Protein AF-O28090-F1 (afdb_monomer)

Organism: Archaeoglobus fulgidus (strain ATCC 49558 / DSM 4304 / JCM 9628 / NBRC 100126 / VC-16) (NCBI:txid224325)

Secondary structure (DSSP, 8-state):
---PPP--EEEEEPTTSS-EEEEEGGGSSEEPPPGGGSB-TTS-B-S-EEPPGGGEES---

InterPro domains:
  IPR035258 Protein of unknown function DUF5350 [PF17299] (1-58)

Sequence (61 aa):
MGKTGSVTWVKIKKRNSNEYRLVPTKWQDYKKPGPNQKYTSDGKKRRRIRRSQKSILGVRS

Mean predicted aligned error: 5.92 Å

pLDDT: mean 88.24, std 10.74, range [53.44, 95.5]

Nearest PDB structures (foldseek):
  6gz5-assembly1_Bb  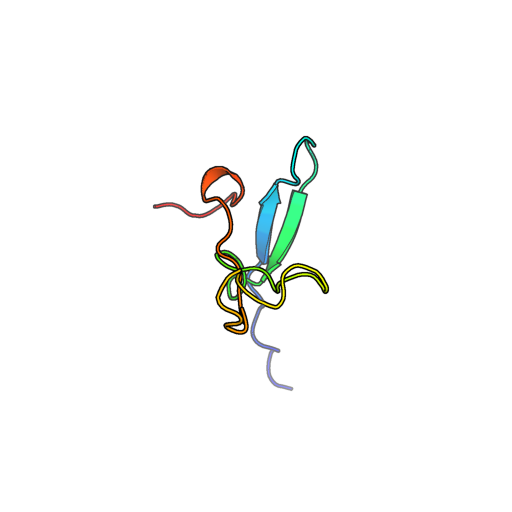TM=3.637E-01  e=5.727E+00  Oryctolagus cuniculus
  6olg-assembly1_Bb  TM=3.684E-01  e=8.971E+00  Homo sapiens
  6gsm-assembly1_b  TM=3.540E-01  e=8.971E+00  Kluyveromyces lactis NRRL Y-1140

Structure (mmCIF, N/CA/C/O backbone):
data_AF-O28090-F1
#
_entry.id   AF-O28090-F1
#
loop_
_atom_site.group_PDB
_atom_site.id
_atom_site.type_symbol
_atom_site.label_atom_id
_atom_site.label_alt_id
_atom_site.label_comp_id
_atom_site.label_asym_id
_atom_site.label_entity_id
_atom_site.label_seq_id
_atom_site.pdbx_PDB_ins_code
_atom_site.Cartn_x
_atom_site.Cartn_y
_atom_site.Cartn_z
_atom_site.occupancy
_atom_site.B_iso_or_equiv
_atom_site.auth_seq_id
_atom_site.auth_comp_id
_atom_site.auth_asym_id
_atom_site.auth_atom_id
_atom_site.pdbx_PDB_model_num
ATOM 1 N N . MET A 1 1 ? -27.716 -20.799 -10.913 1.00 53.44 1 MET A N 1
ATOM 2 C CA . MET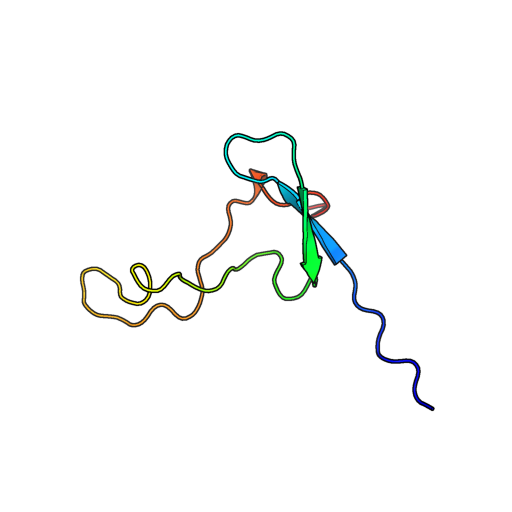 A 1 1 ? -26.986 -19.522 -10.742 1.00 53.44 1 MET A CA 1
ATOM 3 C C . MET A 1 1 ? -25.835 -19.751 -9.776 1.00 53.44 1 MET A C 1
ATOM 5 O O . MET A 1 1 ? -26.094 -19.976 -8.602 1.00 53.44 1 MET A O 1
ATOM 9 N N . GLY A 1 2 ? -24.587 -19.813 -10.252 1.00 64.44 2 GLY A N 1
ATOM 10 C CA . GLY A 1 2 ? -23.440 -20.037 -9.365 1.00 64.44 2 GLY A CA 1
ATOM 11 C C . GLY A 1 2 ? -23.335 -18.899 -8.354 1.00 64.44 2 GLY A C 1
ATOM 12 O O . GLY A 1 2 ? -23.412 -17.738 -8.748 1.00 64.44 2 GLY A O 1
ATOM 13 N N . LYS A 1 3 ? -23.193 -19.213 -7.061 1.00 65.50 3 LYS A N 1
ATOM 14 C CA . LYS A 1 3 ? -22.844 -18.212 -6.047 1.00 65.50 3 LYS A CA 1
ATOM 15 C C . LYS A 1 3 ? -21.543 -17.561 -6.514 1.00 65.50 3 LYS A C 1
ATOM 17 O O . LYS A 1 3 ? -20.501 -18.212 -6.487 1.00 65.50 3 LYS A O 1
ATOM 22 N N . THR A 1 4 ? -21.617 -16.332 -7.024 1.00 72.12 4 THR A N 1
ATOM 23 C CA . THR A 1 4 ? -20.452 -15.533 -7.410 1.00 72.12 4 THR A CA 1
ATOM 24 C C . THR A 1 4 ? -19.454 -15.618 -6.266 1.00 72.12 4 THR A C 1
ATOM 26 O O . THR A 1 4 ? -19.812 -15.264 -5.144 1.00 72.12 4 THR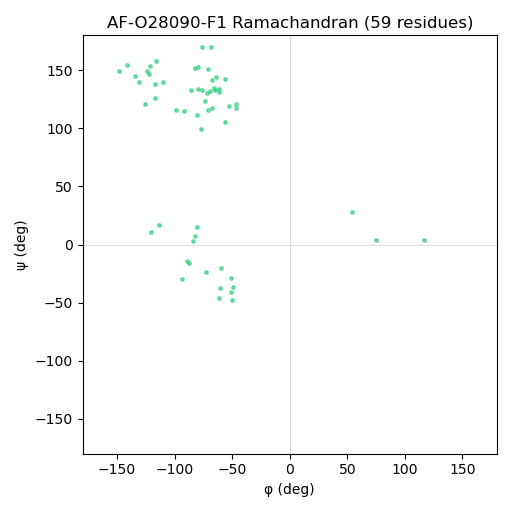 A O 1
ATOM 29 N N . GLY A 1 5 ? -18.267 -16.182 -6.524 1.00 73.12 5 GLY A N 1
ATOM 30 C CA . GLY A 1 5 ? -17.303 -16.515 -5.476 1.00 73.12 5 GLY A CA 1
ATOM 31 C C . GLY A 1 5 ? -17.147 -15.344 -4.514 1.00 73.12 5 GLY A C 1
ATOM 32 O O . GLY A 1 5 ? -16.839 -14.233 -4.948 1.00 73.12 5 GLY A O 1
ATOM 33 N N . SER A 1 6 ? -17.443 -15.573 -3.233 1.00 82.56 6 SER A N 1
ATOM 34 C CA . SER A 1 6 ? -17.430 -14.520 -2.223 1.00 82.56 6 SER A CA 1
ATOM 35 C C . SER A 1 6 ? -16.088 -13.790 -2.267 1.00 82.56 6 SER A C 1
ATOM 37 O O . SER A 1 6 ? -15.031 -14.397 -2.091 1.00 82.56 6 SER A O 1
ATOM 39 N N . VAL A 1 7 ? -16.113 -12.484 -2.537 1.00 85.06 7 VAL A N 1
ATOM 40 C CA . VAL A 1 7 ? -14.898 -11.669 -2.524 1.00 85.06 7 VAL A CA 1
ATOM 41 C C . VAL A 1 7 ? -14.592 -11.322 -1.076 1.00 85.06 7 VAL A C 1
ATOM 43 O O . V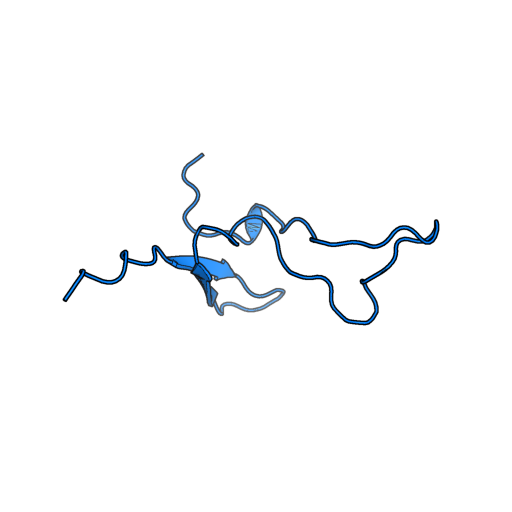AL A 1 7 ? -15.314 -10.546 -0.455 1.00 85.06 7 VAL A O 1
ATOM 46 N N . THR A 1 8 ? -13.507 -11.874 -0.541 1.00 89.75 8 THR A N 1
ATOM 47 C CA . THR A 1 8 ? -12.980 -11.435 0.752 1.00 89.75 8 THR A CA 1
ATOM 48 C C . THR A 1 8 ? -12.336 -10.059 0.596 1.00 89.75 8 THR A C 1
ATOM 50 O O . THR A 1 8 ? -11.533 -9.822 -0.315 1.00 89.75 8 THR A O 1
ATOM 53 N N . TRP A 1 9 ? -12.703 -9.142 1.488 1.00 91.50 9 TRP A N 1
ATOM 54 C CA . TRP A 1 9 ? -12.222 -7.765 1.500 1.00 91.50 9 TRP A CA 1
ATOM 55 C C . TRP A 1 9 ? -11.295 -7.525 2.688 1.00 91.50 9 TRP A C 1
ATOM 57 O O . TRP A 1 9 ? -11.566 -7.957 3.804 1.00 91.50 9 TRP A O 1
ATOM 67 N N . VAL A 1 10 ? -10.221 -6.779 2.449 1.00 92.50 10 VAL A N 1
ATOM 68 C CA . VAL A 1 10 ? -9.230 -6.379 3.452 1.00 92.50 10 VAL A CA 1
ATOM 69 C C . VAL A 1 10 ? -9.244 -4.860 3.588 1.00 92.50 10 VAL A C 1
ATOM 71 O O . VAL A 1 10 ? -9.312 -4.138 2.585 1.00 92.50 10 VAL A O 1
ATOM 74 N N . LYS A 1 11 ? -9.171 -4.360 4.826 1.00 94.56 11 LYS A N 1
ATOM 75 C CA . LYS A 1 11 ? -9.104 -2.923 5.114 1.00 94.56 11 LYS A CA 1
ATOM 76 C C . LYS A 1 11 ? -7.684 -2.413 4.900 1.00 94.56 11 LYS A C 1
ATOM 78 O O . LYS A 1 11 ? -6.713 -2.996 5.370 1.00 94.56 11 LYS A O 1
ATOM 83 N N . ILE A 1 12 ? -7.556 -1.290 4.206 1.00 94.25 12 ILE A N 1
ATOM 84 C CA . ILE A 1 12 ? -6.269 -0.661 3.901 1.00 94.25 12 ILE A CA 1
ATOM 85 C C . ILE A 1 12 ? -6.310 0.785 4.372 1.00 94.25 12 ILE A C 1
ATOM 87 O O . ILE A 1 12 ? -7.144 1.553 3.892 1.00 94.25 12 ILE A O 1
ATOM 91 N N . LYS A 1 13 ? -5.402 1.162 5.275 1.00 94.31 13 LYS A N 1
ATOM 92 C CA . LYS A 1 13 ? -5.283 2.530 5.796 1.00 94.31 13 LYS A CA 1
ATOM 93 C C . LYS A 1 13 ? -4.781 3.480 4.707 1.00 94.31 13 LYS A C 1
ATOM 95 O O . LYS A 1 13 ? -3.800 3.176 4.015 1.00 94.31 13 LYS A O 1
ATOM 100 N N . LYS A 1 14 ? -5.436 4.632 4.548 1.00 92.56 14 LYS A N 1
ATOM 101 C CA . LYS A 1 14 ? -4.939 5.718 3.690 1.00 92.56 14 LYS A CA 1
ATOM 102 C C . LYS A 1 14 ? -3.711 6.376 4.334 1.00 92.56 14 LYS A C 1
ATOM 104 O O . LYS A 1 14 ? -3.538 6.377 5.549 1.00 92.56 14 LYS A O 1
ATOM 109 N N . ARG A 1 15 ? -2.811 6.921 3.511 1.00 89.19 15 ARG A N 1
ATOM 110 C CA . ARG A 1 15 ? -1.648 7.662 4.024 1.00 89.19 15 ARG A CA 1
ATOM 111 C C . ARG A 1 15 ? -2.141 8.934 4.719 1.00 89.19 15 ARG A C 1
ATOM 113 O O . ARG A 1 15 ? -2.969 9.626 4.142 1.00 89.19 15 ARG A O 1
ATOM 120 N N . ASN A 1 16 ? -1.604 9.227 5.904 1.00 87.69 16 ASN A N 1
ATOM 121 C CA . ASN A 1 16 ? -1.876 10.449 6.675 1.00 87.69 16 ASN A CA 1
ATOM 122 C C . ASN A 1 16 ? -3.371 10.713 6.941 1.00 87.69 16 ASN A C 1
ATOM 124 O O . ASN A 1 16 ? -3.782 11.857 7.070 1.00 87.69 16 ASN A O 1
ATOM 128 N N . SER A 1 17 ? -4.189 9.661 7.001 1.00 89.00 17 SER A N 1
ATOM 129 C CA . SER A 1 17 ? -5.618 9.760 7.299 1.00 89.00 17 SER A CA 1
ATOM 130 C C . SER A 1 17 ? -6.048 8.586 8.184 1.00 89.00 17 SER A C 1
ATOM 132 O O . SER A 1 17 ? -5.422 7.519 8.174 1.00 89.00 17 SER A O 1
ATOM 134 N N . ASN A 1 18 ? -7.115 8.795 8.956 1.00 88.94 18 ASN A N 1
ATOM 135 C CA . ASN A 1 18 ? -7.787 7.756 9.742 1.00 88.94 18 ASN A CA 1
ATOM 136 C C . ASN A 1 18 ? -8.801 6.953 8.910 1.00 88.94 18 ASN A C 1
ATOM 138 O O . ASN A 1 18 ? -9.469 6.063 9.425 1.00 88.94 18 ASN A O 1
ATOM 142 N N . GLU A 1 19 ? -8.895 7.234 7.612 1.00 94.62 19 GLU A N 1
ATOM 143 C CA . GLU A 1 19 ? -9.778 6.526 6.699 1.00 94.62 19 GLU A CA 1
ATOM 144 C C . GLU A 1 19 ? -9.192 5.203 6.197 1.00 94.62 19 GLU A C 1
ATOM 146 O O . GLU A 1 19 ? -7.980 5.030 5.993 1.00 94.62 19 GLU A O 1
ATOM 151 N N . TYR A 1 20 ? -10.106 4.290 5.874 1.00 94.50 20 TYR A N 1
ATOM 152 C CA . TYR A 1 20 ? -9.807 2.992 5.291 1.00 94.50 20 TYR A CA 1
ATOM 153 C C . TYR A 1 20 ? -10.502 2.831 3.948 1.00 94.50 20 TYR A C 1
ATOM 155 O O . TYR A 1 20 ? -11.557 3.404 3.690 1.00 94.50 20 TYR A O 1
ATOM 163 N N . ARG A 1 21 ? -9.919 1.997 3.094 1.00 93.56 21 ARG A N 1
ATOM 164 C CA . ARG A 1 21 ? -10.586 1.481 1.898 1.00 93.56 21 ARG A CA 1
ATOM 165 C C . ARG A 1 21 ? -10.606 -0.035 1.927 1.00 93.56 21 ARG A C 1
ATOM 167 O O . ARG A 1 21 ? -9.648 -0.651 2.397 1.00 93.56 21 ARG A O 1
ATOM 174 N N . LEU A 1 22 ? -11.659 -0.621 1.381 1.00 93.50 22 LEU A N 1
ATOM 175 C CA . LEU A 1 22 ? -11.738 -2.058 1.177 1.00 93.50 22 LEU A CA 1
ATOM 176 C C . LEU A 1 22 ? -11.085 -2.421 -0.151 1.00 93.50 22 LEU A C 1
ATOM 178 O O . LEU A 1 22 ? -11.294 -1.772 -1.176 1.00 93.50 22 LEU A O 1
ATOM 182 N N . VAL A 1 23 ? -10.245 -3.446 -0.120 1.00 92.25 23 VAL A N 1
ATOM 183 C CA . VAL A 1 23 ? -9.589 -3.995 -1.304 1.00 92.25 23 VAL A CA 1
ATOM 184 C C . VAL A 1 23 ? -9.773 -5.511 -1.288 1.00 92.25 23 VAL A C 1
ATOM 186 O O . VAL A 1 23 ? -9.633 -6.097 -0.217 1.00 92.25 23 VAL A O 1
ATOM 189 N N . PRO A 1 24 ? -10.031 -6.169 -2.433 1.00 92.44 24 PRO A N 1
ATOM 190 C CA . PRO A 1 24 ? -10.065 -7.625 -2.478 1.00 92.44 24 PRO A CA 1
ATOM 191 C C . PRO A 1 24 ? -8.746 -8.213 -1.972 1.00 92.44 24 PRO A C 1
ATOM 193 O O . PRO A 1 24 ? -7.682 -7.686 -2.312 1.00 92.44 24 PRO A O 1
ATOM 196 N N . THR A 1 25 ? -8.787 -9.326 -1.244 1.00 90.44 25 THR A N 1
ATOM 197 C CA . THR A 1 25 ? -7.595 -9.997 -0.685 1.00 90.44 25 THR A CA 1
ATOM 198 C C . THR A 1 25 ? -6.488 -10.206 -1.729 1.00 90.44 25 THR A C 1
ATOM 200 O O . THR A 1 25 ? -5.320 -9.941 -1.462 1.00 90.44 25 THR A O 1
ATOM 203 N N . LYS A 1 26 ? -6.844 -10.514 -2.987 1.00 90.44 26 LYS A N 1
ATOM 204 C CA . LYS A 1 26 ? -5.910 -10.620 -4.134 1.00 90.44 26 LYS A CA 1
ATOM 205 C C . LYS A 1 26 ? -4.986 -9.403 -4.324 1.00 90.44 26 LYS A C 1
ATOM 207 O O . LYS A 1 26 ? -3.897 -9.523 -4.882 1.00 90.44 26 LYS A O 1
ATOM 212 N N . TRP A 1 27 ? -5.432 -8.220 -3.915 1.00 92.31 27 TRP A N 1
ATOM 213 C CA . TRP A 1 27 ? -4.715 -6.954 -4.056 1.00 92.31 27 TRP A CA 1
ATOM 214 C C . TRP A 1 27 ? -4.288 -6.370 -2.706 1.00 92.31 27 TRP A C 1
ATOM 216 O O . TRP A 1 27 ? -3.986 -5.176 -2.635 1.00 92.31 27 TRP A O 1
ATOM 226 N N . GLN A 1 28 ? -4.273 -7.160 -1.630 1.00 92.75 28 GLN A N 1
ATOM 227 C CA . GLN A 1 28 ? -3.882 -6.668 -0.309 1.00 92.75 28 GLN A CA 1
ATOM 228 C C . GLN A 1 28 ? -2.425 -6.171 -0.309 1.0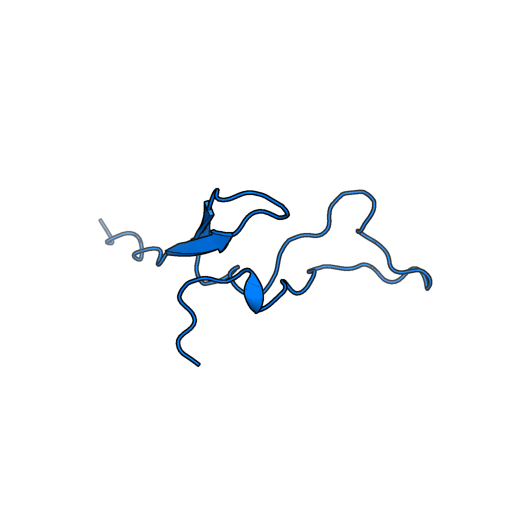0 92.75 28 GLN A C 1
ATOM 230 O O . GLN A 1 28 ? -2.176 -5.035 0.094 1.00 92.75 28 GLN A O 1
ATOM 235 N N . ASP A 1 29 ? -1.502 -6.948 -0.887 1.00 93.50 29 ASP A N 1
ATOM 236 C CA . ASP A 1 29 ? -0.054 -6.700 -0.831 1.00 93.50 29 ASP A CA 1
ATOM 237 C C . ASP A 1 29 ? 0.457 -5.787 -1.937 1.00 93.50 29 ASP A C 1
ATOM 239 O O . ASP A 1 29 ? 1.560 -5.247 -1.854 1.00 93.50 29 ASP A O 1
ATOM 243 N N . TYR A 1 30 ? -0.339 -5.582 -2.986 1.00 95.06 30 TYR A N 1
ATOM 244 C CA . TYR A 1 30 ? 0.091 -4.853 -4.169 1.00 95.06 30 TYR A CA 1
ATOM 245 C C . TYR A 1 30 ? -0.952 -3.842 -4.634 1.00 95.06 30 TYR A C 1
ATOM 247 O O . TYR A 1 30 ? -2.164 -4.051 -4.583 1.00 95.06 30 TYR A O 1
ATOM 255 N N . LYS A 1 31 ? -0.479 -2.711 -5.148 1.00 93.81 31 LYS A N 1
ATOM 2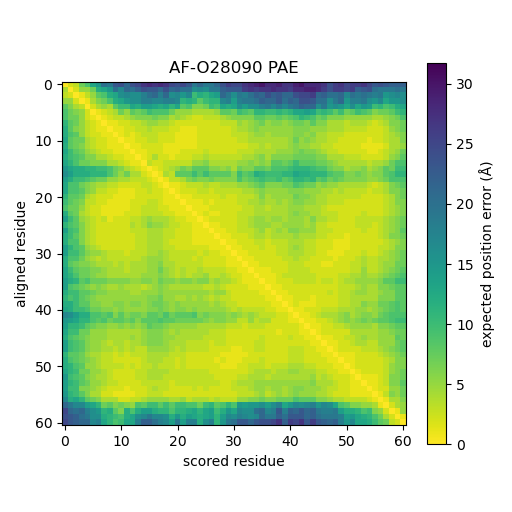56 C CA . LYS A 1 31 ? -1.295 -1.769 -5.919 1.00 93.81 31 LYS A CA 1
ATOM 257 C C . LYS A 1 31 ? -0.779 -1.666 -7.346 1.00 93.81 31 LYS A C 1
ATOM 259 O O . LYS A 1 31 ? 0.386 -1.952 -7.622 1.00 93.81 31 LYS A O 1
ATOM 264 N N . LYS A 1 32 ? -1.649 -1.237 -8.255 1.00 93.25 32 LYS A N 1
ATOM 265 C CA . LYS A 1 32 ? -1.220 -0.820 -9.587 1.00 93.25 32 LYS A CA 1
ATOM 266 C C . LYS A 1 32 ? -0.382 0.462 -9.472 1.00 93.25 32 LYS A C 1
ATOM 268 O O . LYS A 1 32 ? -0.684 1.291 -8.608 1.00 93.25 32 LYS A O 1
ATOM 273 N N . PRO A 1 33 ? 0.682 0.606 -10.275 1.00 95.50 33 PRO A N 1
ATOM 274 C CA . PRO A 1 33 ? 1.396 1.871 -10.368 1.00 95.50 33 PRO A CA 1
ATOM 275 C C . PRO A 1 33 ? 0.481 2.950 -10.948 1.00 95.50 33 PRO A C 1
ATOM 277 O O . PRO A 1 33 ? -0.334 2.661 -11.824 1.00 95.50 33 PRO A O 1
ATOM 280 N N . GLY A 1 34 ? 0.628 4.184 -10.461 1.00 93.62 34 GLY A N 1
ATOM 281 C CA . GLY A 1 34 ? 0.053 5.345 -11.141 1.00 93.62 34 GLY A CA 1
ATOM 282 C C . GLY A 1 34 ? 0.756 5.618 -12.481 1.00 93.62 34 GLY A C 1
ATOM 283 O O . GLY A 1 34 ? 1.814 5.030 -12.733 1.00 93.62 34 GLY A O 1
ATOM 284 N N . PRO A 1 35 ? 0.222 6.525 -13.320 1.00 93.31 35 PRO A N 1
ATOM 285 C CA . PRO A 1 35 ? 0.804 6.866 -14.624 1.00 93.31 35 PRO A CA 1
ATOM 286 C C . PRO A 1 35 ? 2.303 7.195 -14.540 1.00 93.31 35 PRO A C 1
ATOM 288 O O . PRO A 1 35 ? 3.115 6.568 -15.217 1.00 93.31 35 PRO A O 1
ATOM 291 N N . ASN A 1 36 ? 2.680 8.039 -13.575 1.00 93.25 36 ASN A N 1
ATOM 292 C CA . ASN A 1 36 ? 4.063 8.481 -13.352 1.00 93.25 36 ASN A CA 1
ATOM 293 C C . ASN A 1 36 ? 4.912 7.485 -12.536 1.00 93.25 36 ASN A C 1
ATOM 295 O O . ASN A 1 36 ? 6.021 7.793 -12.122 1.00 93.25 36 ASN A O 1
ATOM 299 N N . GLN A 1 37 ? 4.393 6.285 -12.253 1.00 93.94 37 GLN A N 1
ATOM 300 C CA . GLN A 1 37 ? 5.096 5.221 -11.520 1.00 93.94 37 GLN A CA 1
ATOM 301 C C . GLN A 1 37 ? 5.230 3.942 -12.358 1.00 93.94 37 GLN A C 1
ATOM 303 O O . GLN A 1 37 ? 5.562 2.883 -11.819 1.00 93.94 37 GLN A O 1
ATOM 308 N N . LYS A 1 38 ? 4.917 4.014 -13.658 1.00 95.06 38 LYS A N 1
ATOM 309 C CA . LYS A 1 38 ? 4.874 2.866 -14.570 1.00 95.06 38 LYS A CA 1
ATOM 310 C C . LYS A 1 38 ? 6.260 2.330 -14.932 1.00 95.06 38 LYS A C 1
ATOM 312 O O . LYS A 1 38 ? 6.347 1.153 -15.259 1.00 95.06 38 LYS A O 1
ATOM 317 N N . TYR A 1 39 ? 7.317 3.133 -14.832 1.00 94.94 39 TYR A N 1
ATOM 318 C CA . TYR A 1 39 ? 8.692 2.737 -15.152 1.00 94.94 39 TYR A CA 1
ATOM 319 C C . TYR A 1 39 ? 9.631 2.978 -13.955 1.00 94.94 39 TYR A C 1
ATOM 321 O O . TYR A 1 39 ? 9.360 3.836 -13.112 1.00 94.94 39 TYR A O 1
ATOM 329 N N . THR A 1 40 ? 10.677 2.160 -13.811 1.00 93.50 40 THR A N 1
ATOM 330 C CA . THR A 1 40 ? 11.810 2.419 -12.902 1.00 93.50 40 THR A CA 1
ATOM 331 C C . THR A 1 40 ? 12.739 3.475 -13.505 1.00 93.50 40 THR A C 1
ATOM 333 O O . THR A 1 40 ? 12.604 3.796 -14.682 1.00 93.50 40 THR A O 1
ATOM 336 N N . SER A 1 41 ? 13.706 3.967 -12.721 1.00 92.75 41 SER A N 1
ATOM 337 C CA . SER A 1 41 ? 14.826 4.782 -13.223 1.00 92.75 41 SER A CA 1
ATOM 338 C C . SER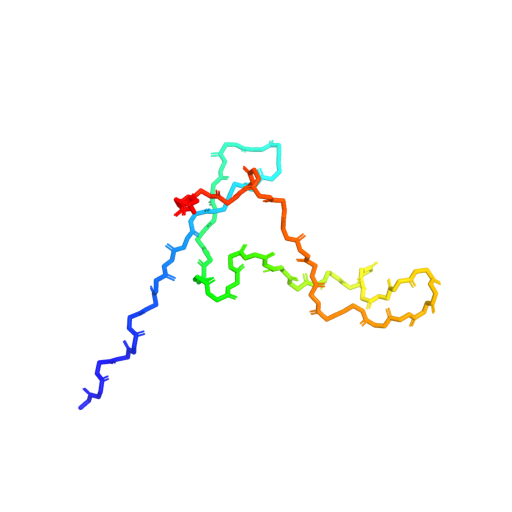 A 1 41 ? 15.528 4.111 -14.406 1.00 92.75 41 SER A C 1
ATOM 340 O O . SER A 1 41 ? 15.777 4.749 -15.416 1.00 92.75 41 SER A O 1
ATOM 342 N N . ASP A 1 42 ? 15.721 2.793 -14.324 1.00 94.62 42 ASP A N 1
ATOM 343 C CA . ASP A 1 42 ? 16.397 2.002 -15.362 1.00 94.62 42 ASP A CA 1
ATOM 344 C C . ASP A 1 42 ? 15.475 1.658 -16.555 1.00 94.62 42 ASP A C 1
ATOM 346 O O . ASP A 1 42 ? 15.731 0.713 -17.297 1.00 94.62 42 ASP A O 1
ATOM 350 N N . GLY A 1 43 ? 14.321 2.324 -16.685 1.00 93.94 43 GLY A N 1
ATOM 351 C CA . GLY A 1 43 ? 13.373 2.117 -17.786 1.00 93.94 43 GLY A CA 1
ATOM 352 C C . GLY A 1 43 ? 12.526 0.836 -17.716 1.00 93.94 43 GLY A C 1
ATOM 353 O O . GLY A 1 43 ? 11.716 0.578 -18.607 1.00 93.94 43 GLY A O 1
ATOM 354 N N . LYS A 1 44 ? 12.625 0.020 -16.657 1.00 95.00 44 LYS A N 1
ATOM 355 C CA . LYS A 1 44 ? 11.846 -1.227 -16.528 1.00 95.00 44 LYS A CA 1
ATOM 356 C C . LYS A 1 44 ? 10.393 -0.943 -16.152 1.00 95.00 44 LYS A C 1
ATOM 358 O O . LYS A 1 44 ? 10.103 -0.223 -15.198 1.00 95.00 44 LYS A O 1
ATOM 363 N N . LYS A 1 45 ? 9.444 -1.575 -16.847 1.00 94.50 45 LYS A N 1
ATOM 364 C CA . LYS A 1 45 ? 8.005 -1.409 -16.582 1.00 94.50 45 LYS A CA 1
ATOM 365 C C . LYS A 1 45 ? 7.586 -2.066 -15.260 1.00 94.50 45 LYS A C 1
ATOM 367 O O . LYS A 1 45 ? 7.562 -3.290 -15.130 1.00 94.50 45 LYS A O 1
ATOM 372 N N . ARG A 1 46 ? 7.140 -1.262 -14.297 1.00 95.19 46 ARG A N 1
ATOM 373 C CA . ARG A 1 46 ? 6.503 -1.707 -13.052 1.00 95.19 46 ARG A CA 1
ATOM 374 C C . ARG A 1 46 ? 5.084 -2.190 -13.359 1.00 95.19 46 ARG A C 1
ATOM 376 O O . ARG A 1 46 ? 4.267 -1.458 -13.906 1.00 95.19 46 ARG A O 1
ATOM 383 N N . ARG A 1 47 ? 4.760 -3.437 -13.001 1.00 94.50 47 ARG A N 1
ATOM 384 C CA . ARG A 1 47 ? 3.391 -3.993 -13.129 1.00 94.50 47 ARG A CA 1
ATOM 385 C C . ARG A 1 47 ? 2.575 -3.844 -11.844 1.00 94.50 47 ARG A C 1
ATOM 387 O O . ARG A 1 47 ? 1.344 -3.767 -11.889 1.00 94.50 47 ARG A O 1
ATOM 394 N N . ARG A 1 48 ? 3.262 -3.845 -10.700 1.00 95.00 48 ARG A N 1
ATOM 395 C CA . ARG A 1 48 ? 2.710 -3.785 -9.344 1.00 95.00 48 ARG A CA 1
ATOM 396 C C . ARG A 1 48 ? 3.692 -3.049 -8.434 1.00 95.00 48 ARG A C 1
ATOM 398 O O . ARG A 1 48 ? 4.896 -3.121 -8.648 1.00 95.00 48 ARG A O 1
ATOM 405 N N . ILE A 1 49 ? 3.167 -2.371 -7.420 1.00 94.50 49 ILE A N 1
ATOM 406 C CA . ILE A 1 49 ? 3.933 -1.744 -6.339 1.00 94.50 49 ILE A CA 1
ATOM 407 C C . ILE A 1 49 ? 3.529 -2.425 -5.037 1.00 94.50 49 ILE A C 1
ATOM 409 O O . ILE A 1 49 ? 2.334 -2.477 -4.730 1.00 94.50 49 ILE A O 1
ATOM 413 N N . ARG A 1 50 ? 4.508 -2.932 -4.281 1.00 94.31 50 ARG A N 1
ATOM 414 C CA . ARG A 1 50 ? 4.280 -3.515 -2.953 1.00 94.31 50 ARG A CA 1
ATOM 415 C C . ARG A 1 50 ? 3.713 -2.449 -2.013 1.00 94.31 50 ARG A C 1
ATOM 417 O O . ARG A 1 50 ? 4.190 -1.313 -1.986 1.00 94.31 50 ARG A O 1
ATOM 424 N N . ARG A 1 51 ? 2.669 -2.788 -1.263 1.00 92.06 51 ARG A N 1
ATOM 425 C CA . ARG A 1 51 ? 2.123 -1.926 -0.214 1.00 92.06 51 ARG A CA 1
ATOM 426 C C . ARG A 1 51 ? 2.963 -2.039 1.049 1.00 92.06 51 ARG A C 1
ATOM 428 O O . ARG A 1 51 ? 3.583 -3.065 1.312 1.00 92.06 51 ARG A O 1
ATOM 435 N N . SER A 1 52 ? 2.950 -0.974 1.841 1.00 91.25 52 SER A N 1
ATOM 436 C CA . SER A 1 52 ? 3.501 -1.030 3.190 1.00 91.25 52 SER A CA 1
ATOM 437 C C . SER A 1 52 ? 2.667 -1.987 4.038 1.00 91.25 52 SER A C 1
ATOM 439 O O . SER A 1 52 ? 1.441 -1.874 4.045 1.00 91.25 52 SER A O 1
ATOM 441 N N . GLN A 1 53 ? 3.328 -2.886 4.768 1.00 90.69 53 GLN A N 1
ATOM 442 C CA . GLN A 1 53 ? 2.668 -3.844 5.660 1.00 90.69 53 GLN A CA 1
ATOM 443 C C . GLN A 1 53 ? 1.863 -3.129 6.753 1.00 90.69 53 GLN A C 1
ATOM 445 O O . GLN A 1 53 ? 0.721 -3.488 7.007 1.00 90.69 53 GLN A O 1
ATOM 450 N N . LYS A 1 54 ? 2.380 -2.007 7.277 1.00 90.69 54 LYS A N 1
ATOM 451 C CA . LYS A 1 54 ? 1.685 -1.161 8.268 1.00 90.69 54 LYS A CA 1
ATOM 452 C C . LYS A 1 54 ? 0.341 -0.602 7.777 1.00 90.69 54 LYS A C 1
ATOM 454 O O . LYS A 1 54 ? -0.463 -0.143 8.580 1.00 90.69 54 LYS A O 1
ATOM 459 N N . SER A 1 55 ? 0.111 -0.562 6.463 1.00 91.31 55 SER A N 1
ATOM 460 C CA . SER A 1 55 ? -1.142 -0.061 5.890 1.00 91.31 55 SER A CA 1
ATOM 461 C C . SER A 1 55 ? -2.208 -1.144 5.729 1.00 91.31 55 SER A C 1
ATOM 463 O O . SER A 1 55 ? -3.354 -0.788 5.463 1.00 91.31 55 SER A O 1
ATOM 465 N N . ILE A 1 56 ? -1.864 -2.430 5.833 1.00 92.38 56 ILE A N 1
ATOM 466 C CA . ILE A 1 56 ? -2.817 -3.529 5.666 1.00 92.38 56 ILE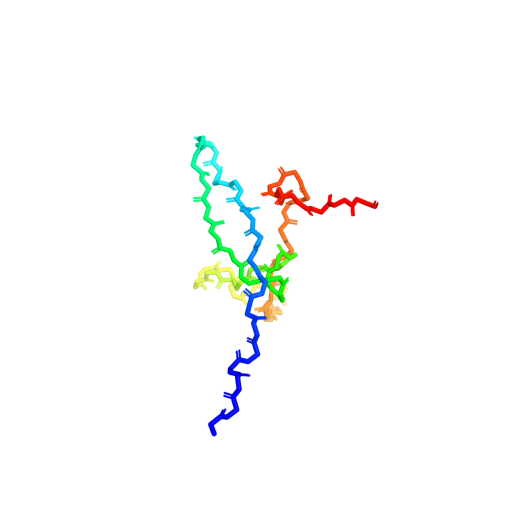 A CA 1
ATOM 467 C C . ILE A 1 56 ? -3.384 -3.878 7.041 1.00 92.38 56 ILE A C 1
ATOM 469 O O . ILE A 1 56 ? -2.656 -4.326 7.919 1.00 92.38 56 ILE A O 1
ATOM 473 N N . LEU A 1 57 ? -4.682 -3.661 7.240 1.00 86.62 57 LEU A N 1
ATOM 474 C CA . LEU A 1 57 ? -5.370 -4.054 8.464 1.00 86.62 57 LEU A CA 1
ATOM 475 C C . LEU A 1 57 ? -6.098 -5.374 8.225 1.00 86.62 57 LEU A C 1
ATOM 477 O O . LEU A 1 57 ? -7.023 -5.436 7.413 1.00 86.62 57 LEU A O 1
ATOM 481 N N . GLY A 1 58 ? -5.681 -6.416 8.944 1.00 71.88 58 GLY A N 1
ATOM 482 C CA . GLY A 1 58 ? -6.298 -7.744 8.882 1.00 71.88 58 GLY A CA 1
ATOM 483 C C . GLY A 1 58 ? -5.395 -8.866 8.369 1.00 71.88 58 GLY A C 1
ATOM 484 O O . GLY A 1 58 ? -5.867 -9.993 8.270 1.00 71.88 58 GLY A O 1
ATOM 485 N N . VAL A 1 59 ? -4.115 -8.606 8.082 1.00 64.62 59 VAL A N 1
ATOM 486 C CA . VAL A 1 59 ? -3.133 -9.695 7.967 1.00 64.62 59 VAL A CA 1
ATOM 487 C C . VAL A 1 59 ? -2.791 -10.104 9.394 1.00 64.62 59 VAL A C 1
ATOM 489 O O . VAL A 1 59 ? -2.051 -9.400 10.077 1.00 64.62 59 VAL A O 1
ATOM 492 N N . ARG A 1 60 ? -3.393 -11.189 9.886 1.00 55.88 60 ARG A N 1
ATOM 493 C CA . ARG A 1 60 ? -2.749 -11.945 10.963 1.00 55.88 60 ARG A CA 1
ATOM 494 C C . ARG A 1 60 ? -1.501 -12.553 10.322 1.00 55.88 60 ARG A C 1
ATOM 496 O O . ARG A 1 60 ? -1.644 -13.242 9.313 1.00 55.88 60 ARG 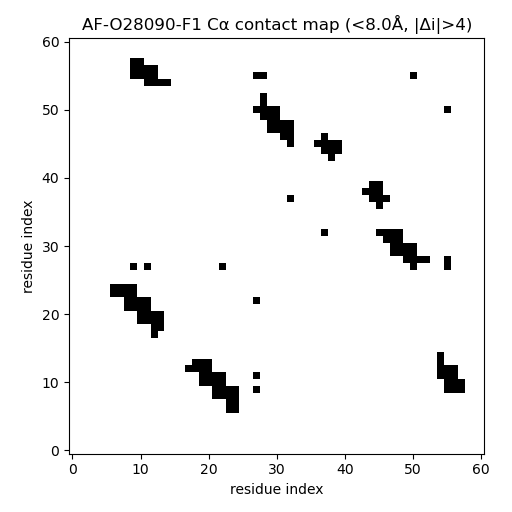A O 1
ATOM 503 N N . SER A 1 61 ? -0.322 -12.166 10.810 1.00 55.19 61 SER A N 1
ATOM 504 C CA . SER A 1 61 ? 0.939 -12.829 10.461 1.00 55.19 61 SER A CA 1
ATOM 505 C C . SER A 1 61 ? 0.873 -14.315 10.782 1.00 55.19 61 SER A C 1
ATOM 507 O O . SER A 1 61 ? 0.143 -14.661 11.741 1.00 55.19 61 SER A O 1
#

Solvent-accessible surface area (backbone atoms only — not comparable to full-atom values): 3948 Å² total; per-residue (Å²): 132,81,78,74,76,82,79,56,70,34,42,31,51,44,85,101,49,95,52,69,46,79,35,49,55,94,45,58,60,40,40,72,48,52,86,94,44,34,52,46,96,87,66,48,75,45,78,59,39,77,51,64,69,91,31,49,51,80,76,78,128

Foldseek 3Di:
DPPPPDFDWWWFADPPDPDTDTDGPVPQQWDADDPVRQADPVGHGDGIDGDDPVGTPPPPD

Radius of gyration: 14.48 Å; Cα contacts (8 Å, |Δi|>4): 77; chains: 1; bounding box: 43×30×29 Å